Protein AF-N6TQK9-F1 (afdb_monomer)

Nearest PDB structures (foldseek):
  1k7h-assembly1_B  TM=9.172E-01  e=3.861E-05  Pandalus borealis
  1shq-assembly1_A  TM=9.180E-01  e=6.184E-05  Pandalus borealis
  7yiv-assembly1_H  TM=8.194E-01  e=8.528E-04  Homo sapiens
  9fmd-assembly1_B  TM=6.751E-01 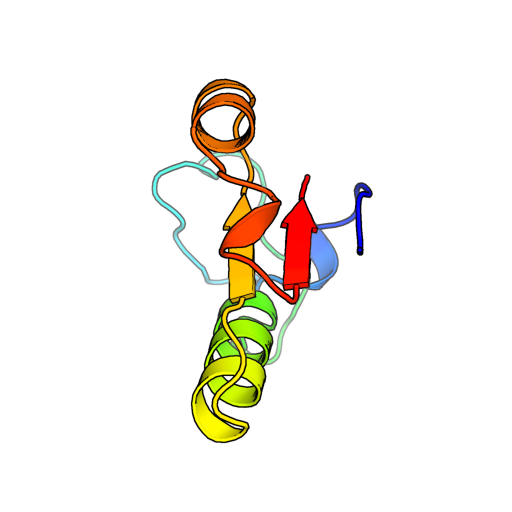 e=8.029E+00  Homo sapiens

Secondary structure (DSSP, 8-state):
-EE-S-GGGTSBTT---TT-TT----BSS---HHHHHHHHHHHTT--EEEE-SHHHHTT--TTT-SEEEE-

pLDDT: mean 74.09, std 10.7, range [50.62, 88.62]

Radius of gyration: 12.85 Å; Cα contacts (8 Å, |Δi|>4): 100; chains: 1; bounding box: 26×25×33 Å

Structure (mmCIF, N/CA/C/O backbone):
data_AF-N6TQK9-F1
#
_entry.id   AF-N6TQK9-F1
#
loop_
_atom_site.group_PDB
_atom_site.id
_atom_site.type_symbol
_atom_site.label_atom_id
_atom_site.label_alt_id
_atom_site.label_comp_id
_atom_site.label_asym_id
_atom_site.label_entity_id
_atom_site.label_seq_id
_atom_site.pdbx_PDB_ins_code
_atom_site.Cartn_x
_atom_site.Cartn_y
_atom_site.Cartn_z
_atom_site.occupancy
_atom_site.B_iso_or_equiv
_atom_site.auth_seq_id
_atom_site.auth_comp_id
_atom_site.auth_asym_id
_atom_site.auth_atom_id
_atom_site.pdbx_PDB_model_num
ATOM 1 N N . VAL A 1 1 ? 0.936 -4.064 9.681 1.00 59.78 1 VAL A N 1
ATOM 2 C CA . VAL A 1 1 ? 1.476 -2.913 8.921 1.00 59.78 1 VAL A CA 1
ATOM 3 C C . VAL A 1 1 ? 2.602 -3.411 8.024 1.00 59.78 1 VAL A C 1
ATOM 5 O O . VAL A 1 1 ? 3.470 -4.114 8.524 1.00 59.78 1 VAL A O 1
ATOM 8 N N . LEU A 1 2 ? 2.549 -3.132 6.718 1.00 64.38 2 LEU A N 1
ATOM 9 C CA . LEU A 1 2 ? 3.605 -3.468 5.752 1.00 64.38 2 LEU A CA 1
ATOM 10 C C . LEU A 1 2 ? 4.204 -2.155 5.248 1.00 64.38 2 LEU A C 1
ATOM 12 O O . LEU A 1 2 ? 3.576 -1.449 4.464 1.00 64.38 2 LEU A O 1
ATOM 16 N N . LEU A 1 3 ? 5.396 -1.822 5.737 1.00 61.03 3 LEU A N 1
ATOM 17 C CA . LEU A 1 3 ? 6.160 -0.650 5.315 1.00 61.03 3 LEU A CA 1
ATOM 18 C C . LEU A 1 3 ? 7.489 -1.148 4.766 1.00 61.03 3 LEU A C 1
ATOM 20 O O . LEU A 1 3 ? 8.249 -1.804 5.478 1.00 61.03 3 LEU A O 1
ATOM 24 N N . GLY A 1 4 ? 7.747 -0.893 3.489 1.00 62.66 4 GLY A N 1
ATOM 25 C CA . GLY A 1 4 ? 8.970 -1.355 2.853 1.00 62.66 4 GLY A CA 1
ATOM 26 C C . GLY A 1 4 ? 9.048 -1.028 1.369 1.00 62.66 4 GLY A C 1
ATOM 27 O O . GLY A 1 4 ? 8.058 -0.730 0.703 1.00 62.66 4 GLY A O 1
ATOM 28 N N . GLY A 1 5 ? 10.266 -1.109 0.833 1.00 65.88 5 GLY A N 1
ATOM 29 C CA . GLY A 1 5 ? 10.518 -0.972 -0.599 1.00 65.88 5 GLY A CA 1
ATOM 30 C C . GLY A 1 5 ? 9.987 -2.155 -1.423 1.00 65.88 5 GLY A C 1
ATOM 31 O O . GLY A 1 5 ? 9.296 -3.0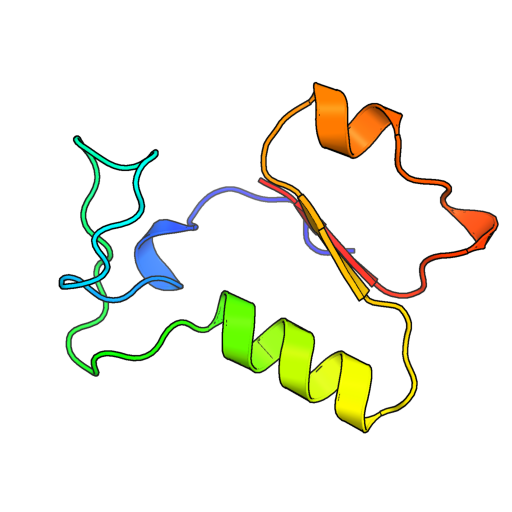43 -0.939 1.00 65.88 5 GLY A O 1
ATOM 32 N N . GLY A 1 6 ? 10.332 -2.202 -2.714 1.00 68.62 6 GLY A N 1
ATOM 33 C CA . GLY A 1 6 ? 10.021 -3.365 -3.563 1.00 68.62 6 GLY A CA 1
ATOM 34 C C . GLY A 1 6 ? 8.696 -3.305 -4.334 1.00 68.62 6 GLY A C 1
ATOM 35 O O . GLY A 1 6 ? 8.360 -4.282 -5.003 1.00 68.62 6 GLY A O 1
ATOM 36 N N . ARG A 1 7 ? 8.011 -2.148 -4.353 1.00 69.69 7 ARG A N 1
ATOM 37 C CA . ARG A 1 7 ? 6.780 -1.866 -5.137 1.00 69.69 7 ARG A CA 1
ATOM 38 C C . ARG A 1 7 ? 6.820 -2.384 -6.584 1.00 69.69 7 ARG A C 1
ATOM 40 O O . ARG A 1 7 ? 5.802 -2.814 -7.112 1.00 69.69 7 ARG A O 1
ATOM 47 N N . ARG A 1 8 ? 7.996 -2.416 -7.223 1.00 69.12 8 ARG A N 1
ATOM 48 C CA . ARG A 1 8 ? 8.165 -2.927 -8.597 1.00 69.12 8 ARG A CA 1
ATOM 49 C C . ARG A 1 8 ? 7.755 -4.400 -8.767 1.00 69.12 8 ARG A C 1
ATOM 51 O O . ARG A 1 8 ? 7.388 -4.782 -9.868 1.00 69.12 8 ARG A O 1
ATOM 58 N N . HIS A 1 9 ? 7.786 -5.222 -7.715 1.00 71.88 9 HIS A N 1
ATOM 59 C CA . HIS A 1 9 ? 7.331 -6.626 -7.767 1.00 71.88 9 HIS A CA 1
ATOM 60 C C . HIS A 1 9 ? 5.805 -6.777 -7.660 1.00 71.88 9 HIS A C 1
ATOM 62 O O . HIS A 1 9 ? 5.262 -7.849 -7.929 1.00 71.88 9 HIS A O 1
ATOM 68 N N . TRP A 1 10 ? 5.117 -5.705 -7.271 1.00 72.44 10 TRP A N 1
ATOM 69 C CA . TRP A 1 10 ? 3.673 -5.672 -7.060 1.00 72.44 10 TRP A CA 1
ATOM 70 C C . TRP A 1 10 ? 2.925 -5.094 -8.262 1.00 72.44 10 TRP A C 1
ATOM 72 O O . TRP A 1 10 ? 1.721 -5.291 -8.380 1.00 72.44 10 TRP A O 1
ATOM 82 N N . LEU A 1 11 ? 3.643 -4.427 -9.169 1.00 72.69 11 LEU A N 1
ATOM 83 C CA . LEU A 1 11 ? 3.092 -3.790 -10.360 1.00 72.69 11 LEU A CA 1
ATOM 84 C C . LEU A 1 11 ? 3.404 -4.591 -11.633 1.00 72.69 11 LEU A C 1
ATOM 86 O O . LEU A 1 11 ? 4.503 -5.154 -11.749 1.00 72.69 11 LEU A O 1
ATOM 90 N N . PRO A 1 12 ? 2.489 -4.605 -12.614 1.00 71.00 12 PRO A N 1
ATOM 91 C CA . PRO A 1 12 ? 2.751 -5.194 -13.912 1.00 71.00 12 PRO A CA 1
ATOM 92 C C . PRO A 1 12 ? 3.619 -4.287 -14.776 1.00 71.00 12 PRO A C 1
ATOM 94 O O . PRO A 1 12 ? 3.626 -3.067 -14.627 1.00 71.00 12 PRO A O 1
ATOM 97 N N . LYS A 1 13 ? 4.352 -4.901 -15.705 1.00 65.19 13 LYS A N 1
ATOM 98 C CA . LYS A 1 13 ? 5.274 -4.211 -16.615 1.00 65.19 13 LYS A CA 1
ATOM 99 C C . LYS A 1 13 ? 4.568 -3.204 -17.525 1.00 65.19 13 LYS A C 1
ATOM 101 O O . LYS A 1 13 ? 5.158 -2.209 -17.916 1.00 65.19 13 LYS A O 1
ATOM 106 N N . VAL A 1 14 ? 3.284 -3.442 -17.795 1.00 60.97 14 VAL A N 1
ATOM 107 C CA . VAL A 1 14 ? 2.436 -2.623 -18.675 1.00 60.97 14 VAL A CA 1
ATOM 108 C C . VAL A 1 14 ? 1.636 -1.553 -17.921 1.00 60.97 14 VAL A C 1
ATOM 110 O O . VAL A 1 14 ? 0.926 -0.777 -18.554 1.00 60.97 14 VAL A O 1
ATOM 113 N N . ALA A 1 15 ? 1.718 -1.484 -16.584 1.00 61.38 15 ALA A N 1
ATOM 114 C CA . ALA A 1 15 ? 1.026 -0.431 -15.845 1.00 61.38 15 ALA A CA 1
ATOM 115 C C . ALA A 1 15 ? 1.660 0.928 -16.165 1.00 61.38 15 ALA A C 1
ATOM 117 O O . ALA A 1 15 ? 2.709 1.280 -15.626 1.00 61.38 15 ALA A O 1
ATOM 118 N N . HIS A 1 16 ? 0.997 1.697 -17.030 1.00 53.34 16 HIS A N 1
ATOM 119 C CA . HIS A 1 16 ? 1.201 3.135 -17.151 1.00 53.34 16 HIS A CA 1
ATOM 120 C C . HIS A 1 16 ? 0.637 3.798 -15.897 1.00 53.34 16 HIS A C 1
ATOM 122 O O . HIS A 1 16 ? -0.491 4.280 -15.867 1.00 53.34 16 HIS A O 1
ATOM 128 N N . ASP A 1 17 ? 1.415 3.764 -14.823 1.00 54.78 17 ASP A N 1
ATOM 129 C CA . ASP A 1 17 ? 1.157 4.620 -13.678 1.00 54.78 17 ASP A CA 1
ATOM 130 C C . ASP A 1 1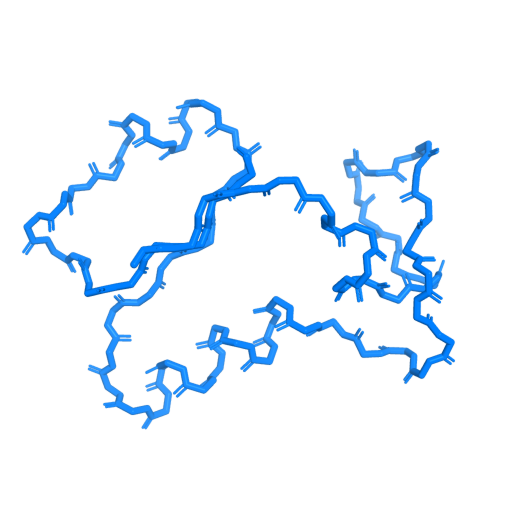7 ? 1.632 6.038 -14.063 1.00 54.78 17 ASP A C 1
ATOM 132 O O . ASP A 1 17 ? 2.810 6.203 -14.409 1.00 54.78 17 ASP A O 1
ATOM 136 N N . PRO A 1 18 ? 0.758 7.065 -14.021 1.00 53.25 18 PRO A N 1
ATOM 137 C CA . PRO A 1 18 ? 1.102 8.452 -14.356 1.00 53.25 18 PRO A CA 1
ATOM 138 C C . PRO A 1 18 ? 2.315 8.994 -13.583 1.00 53.2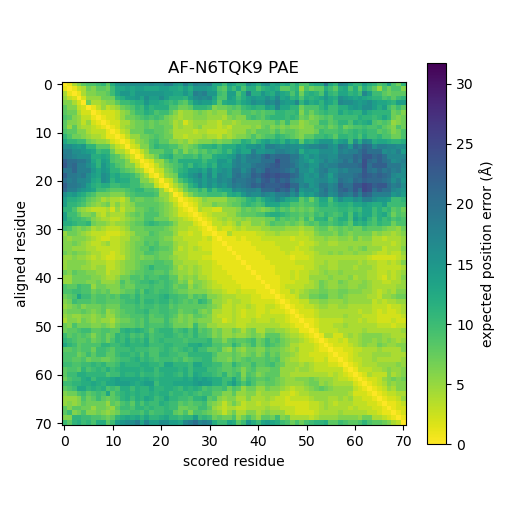5 18 PRO A C 1
ATOM 140 O O . PRO A 1 18 ? 2.916 9.989 -13.982 1.00 53.25 18 PRO A O 1
ATOM 143 N N . GLN A 1 19 ? 2.678 8.350 -12.471 1.00 53.25 19 GLN A N 1
ATOM 144 C CA . GLN A 1 19 ? 3.767 8.745 -11.583 1.00 53.25 19 GLN A CA 1
ATOM 145 C C . GLN A 1 19 ? 5.013 7.848 -11.693 1.00 53.25 19 GLN A C 1
ATOM 147 O O . GLN A 1 19 ? 6.039 8.149 -11.080 1.00 53.25 19 GLN A O 1
ATOM 152 N N . LEU A 1 20 ? 4.967 6.761 -12.476 1.00 54.03 20 LEU A N 1
ATOM 153 C CA . LEU A 1 20 ? 6.106 5.872 -12.749 1.00 54.03 20 LEU A CA 1
ATOM 154 C C . LEU A 1 20 ? 6.539 5.967 -14.215 1.00 54.03 20 LEU A C 1
ATOM 156 O O . LEU A 1 20 ? 6.778 4.962 -14.873 1.00 54.03 20 LEU A O 1
ATOM 160 N N . THR A 1 21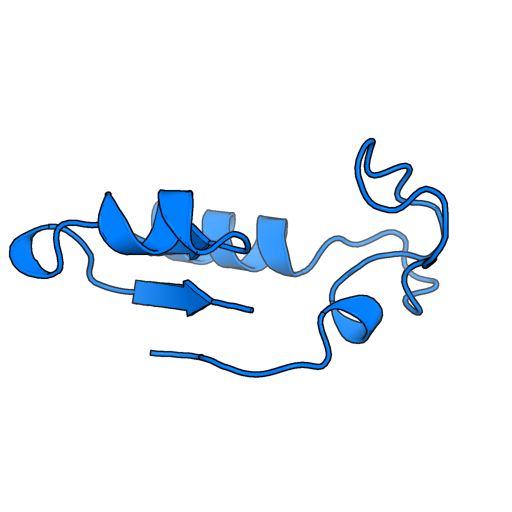 ? 6.763 7.181 -14.711 1.00 52.44 21 THR A N 1
ATOM 161 C CA . THR A 1 21 ? 7.366 7.405 -16.039 1.00 52.44 21 THR A CA 1
ATOM 162 C C . THR A 1 21 ? 8.778 6.814 -16.192 1.00 52.44 21 THR A C 1
ATOM 164 O O . THR A 1 21 ? 9.281 6.723 -17.305 1.00 52.44 21 THR A O 1
ATOM 167 N N . LYS A 1 22 ? 9.437 6.396 -15.096 1.00 50.62 22 LYS A N 1
ATOM 168 C CA . LYS A 1 22 ? 10.811 5.848 -15.097 1.00 50.62 22 LYS A CA 1
ATOM 169 C C . LYS A 1 22 ? 10.967 4.420 -14.565 1.00 50.62 22 LYS A C 1
ATOM 171 O O . LYS A 1 22 ? 12.081 3.901 -14.592 1.00 50.62 22 LYS A O 1
ATOM 176 N N . GLN A 1 23 ? 9.934 3.797 -13.997 1.00 54.62 23 GLN A N 1
ATOM 177 C CA . GLN A 1 23 ? 10.091 2.494 -13.336 1.00 54.62 23 GLN A CA 1
ATOM 178 C C . GLN A 1 23 ? 8.919 1.574 -13.660 1.00 54.62 23 GLN A C 1
ATOM 180 O O . GLN A 1 23 ? 7.908 1.574 -12.965 1.00 54.62 23 GLN A O 1
ATOM 185 N N . GLU A 1 24 ? 9.103 0.759 -14.692 1.00 63.12 24 GLU A N 1
ATOM 186 C CA . GLU A 1 24 ? 8.171 -0.307 -15.044 1.00 63.12 24 GLU A CA 1
ATOM 187 C C . GLU A 1 24 ? 8.057 -1.333 -13.904 1.00 63.12 24 GLU A C 1
ATOM 189 O O . GLU A 1 24 ? 9.030 -1.649 -13.198 1.00 63.12 24 GLU A O 1
ATOM 194 N N . GLY A 1 25 ? 6.849 -1.867 -13.721 1.00 66.44 25 GLY A N 1
ATOM 195 C CA . GLY A 1 25 ? 6.636 -3.047 -12.894 1.00 66.44 25 GLY A CA 1
ATOM 196 C C . GLY A 1 25 ? 7.378 -4.264 -13.459 1.00 66.44 25 GLY A C 1
ATOM 197 O O . GLY A 1 25 ? 7.740 -4.311 -14.630 1.00 66.44 25 GLY A O 1
ATOM 198 N N . ARG A 1 26 ? 7.640 -5.275 -12.630 1.00 70.31 26 ARG A N 1
ATOM 199 C CA . ARG A 1 26 ? 8.322 -6.505 -13.073 1.00 70.31 26 ARG A CA 1
ATOM 200 C C . ARG A 1 26 ? 7.363 -7.636 -13.417 1.00 70.31 26 ARG A C 1
ATOM 202 O O . ARG A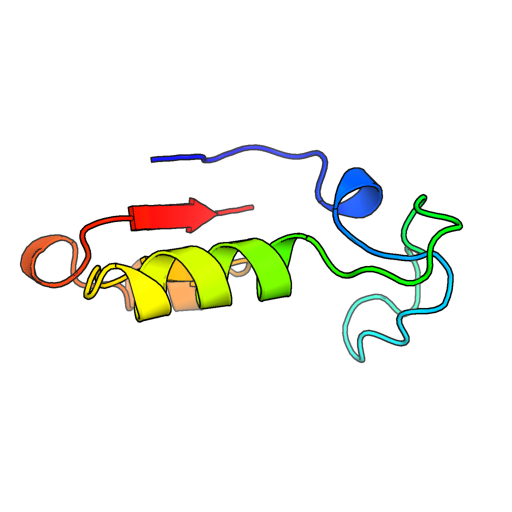 1 26 ? 7.814 -8.651 -13.943 1.00 70.31 26 ARG A O 1
ATOM 209 N N . ARG A 1 27 ? 6.069 -7.512 -13.104 1.00 73.31 27 ARG A N 1
ATOM 210 C CA . ARG A 1 27 ? 5.138 -8.621 -13.328 1.00 73.31 27 ARG A CA 1
ATOM 211 C C . ARG A 1 27 ? 4.746 -8.711 -14.799 1.00 73.31 27 ARG A C 1
ATOM 213 O O . ARG A 1 27 ? 4.353 -7.718 -15.408 1.00 73.31 27 ARG A O 1
ATOM 220 N N . LEU A 1 28 ? 4.842 -9.913 -15.353 1.00 76.31 28 LEU A N 1
ATOM 221 C CA . LEU A 1 28 ? 4.467 -10.218 -16.737 1.00 76.31 28 LEU A CA 1
ATOM 222 C C . LEU A 1 28 ? 3.001 -10.655 -16.866 1.00 76.31 28 LEU A C 1
ATOM 224 O O . LEU A 1 28 ? 2.496 -10.778 -17.972 1.00 76.31 28 LEU A O 1
ATOM 228 N N . ASP A 1 29 ? 2.314 -10.867 -15.743 1.00 76.69 29 ASP A N 1
ATOM 229 C CA . ASP A 1 29 ? 0.940 -11.374 -15.690 1.00 76.69 29 ASP A CA 1
ATOM 230 C C . ASP A 1 29 ? -0.134 -10.280 -15.792 1.00 76.69 29 ASP A C 1
ATOM 232 O O . ASP A 1 29 ? -1.320 -10.566 -15.657 1.00 76.69 29 ASP A O 1
ATOM 236 N N . GLY A 1 30 ? 0.263 -9.018 -15.986 1.00 72.06 30 GLY A N 1
ATOM 237 C CA . GLY A 1 30 ? -0.669 -7.895 -16.112 1.00 72.06 30 GLY A CA 1
ATOM 238 C C . GLY A 1 30 ? -1.406 -7.524 -14.820 1.00 72.06 30 GLY A C 1
ATOM 239 O O . GLY A 1 30 ? -2.246 -6.628 -14.846 1.00 72.06 30 GLY A O 1
ATOM 240 N N . ARG A 1 31 ? -1.102 -8.162 -13.681 1.00 75.88 31 ARG A N 1
ATOM 241 C CA . ARG A 1 31 ? -1.831 -7.944 -12.425 1.00 75.88 31 ARG A CA 1
ATOM 242 C C . ARG A 1 31 ? -1.184 -6.877 -11.559 1.00 75.88 31 ARG A C 1
ATOM 244 O O . ARG A 1 31 ? 0.028 -6.890 -11.349 1.00 75.88 31 ARG A O 1
ATOM 251 N N . ASN A 1 32 ? -2.011 -6.004 -10.990 1.00 81.44 32 ASN A N 1
ATOM 252 C CA . ASN A 1 32 ? -1.612 -5.084 -9.933 1.00 81.44 32 ASN A CA 1
ATOM 253 C C . ASN A 1 32 ? -1.974 -5.677 -8.566 1.00 81.44 32 ASN A C 1
ATOM 255 O O . ASN A 1 32 ? -3.135 -5.686 -8.161 1.00 81.44 32 ASN A O 1
ATOM 259 N N . LEU A 1 33 ? -0.968 -6.158 -7.835 1.00 82.38 33 LEU A N 1
ATOM 260 C CA . LEU A 1 33 ? -1.179 -6.761 -6.519 1.00 82.38 33 LEU A CA 1
ATOM 261 C C . LEU A 1 33 ? -1.605 -5.753 -5.449 1.00 82.38 33 LEU A C 1
ATOM 263 O O . LEU A 1 33 ? -2.154 -6.153 -4.427 1.00 82.38 33 LEU A O 1
ATOM 267 N N . ILE A 1 34 ? -1.345 -4.462 -5.660 1.00 81.19 34 ILE A N 1
ATOM 268 C CA . ILE A 1 34 ? -1.796 -3.408 -4.746 1.00 81.19 34 ILE A CA 1
ATOM 269 C C . ILE A 1 34 ? -3.320 -3.303 -4.823 1.00 81.19 34 ILE A C 1
ATOM 271 O O . ILE A 1 34 ? -3.989 -3.291 -3.791 1.00 81.19 34 ILE A O 1
ATOM 275 N N . ASP A 1 35 ? -3.868 -3.321 -6.038 1.00 82.75 35 ASP A N 1
ATOM 276 C CA . ASP A 1 35 ? -5.315 -3.300 -6.257 1.00 82.75 35 ASP A CA 1
ATOM 277 C C . ASP A 1 35 ? -5.970 -4.582 -5.737 1.00 82.75 35 ASP A C 1
ATOM 279 O O . ASP A 1 35 ? -7.012 -4.523 -5.080 1.00 82.75 35 ASP A O 1
ATOM 283 N N . ASP A 1 36 ? -5.340 -5.738 -5.973 1.00 85.12 36 ASP A N 1
ATOM 284 C CA . ASP A 1 36 ? -5.810 -7.022 -5.443 1.00 85.12 36 ASP A CA 1
ATOM 285 C C . ASP A 1 36 ? -5.839 -7.015 -3.907 1.00 85.12 36 ASP A C 1
ATOM 287 O O . ASP A 1 36 ? -6.810 -7.474 -3.302 1.00 85.12 36 ASP A O 1
ATOM 291 N N . TRP A 1 37 ? -4.811 -6.453 -3.267 1.00 85.12 37 TRP A N 1
ATOM 292 C CA . TRP A 1 37 ? -4.743 -6.326 -1.813 1.00 85.12 37 TRP A CA 1
ATOM 293 C C . TRP A 1 37 ? -5.836 -5.400 -1.274 1.00 85.12 37 TRP A C 1
ATOM 295 O O . TRP A 1 37 ? -6.576 -5.795 -0.374 1.00 85.12 37 TRP A O 1
ATOM 305 N N . MET A 1 38 ? -6.009 -4.212 -1.861 1.00 84.81 38 MET A N 1
ATOM 306 C CA . MET A 1 38 ? -7.080 -3.281 -1.479 1.00 84.81 38 MET A CA 1
ATOM 307 C C . MET A 1 38 ? -8.464 -3.929 -1.632 1.00 84.81 38 MET A C 1
ATOM 309 O O . MET A 1 38 ? -9.328 -3.791 -0.762 1.00 84.81 38 MET A O 1
ATOM 313 N N . ARG A 1 39 ? -8.673 -4.689 -2.715 1.00 86.38 39 ARG A N 1
ATOM 314 C CA . ARG A 1 39 ? -9.924 -5.411 -2.975 1.00 86.38 39 ARG A CA 1
ATOM 315 C C . ARG A 1 39 ? -10.175 -6.523 -1.955 1.00 86.38 39 ARG A C 1
ATOM 317 O O . ARG A 1 39 ? -11.305 -6.648 -1.489 1.00 86.38 39 ARG A O 1
ATOM 324 N N . ASP A 1 40 ? -9.158 -7.306 -1.593 1.00 87.62 40 ASP A N 1
ATOM 325 C CA . ASP A 1 40 ? -9.261 -8.339 -0.550 1.00 87.62 40 ASP A CA 1
ATOM 326 C C . ASP A 1 40 ? -9.647 -7.731 0.804 1.00 87.62 40 ASP A C 1
ATOM 328 O O . ASP A 1 40 ? -10.563 -8.226 1.460 1.00 87.62 40 ASP A O 1
ATOM 332 N N . LYS A 1 41 ? -9.019 -6.616 1.197 1.00 86.62 41 LYS A N 1
ATOM 333 C CA . LYS A 1 41 ? -9.330 -5.937 2.464 1.00 86.62 41 LYS A CA 1
ATOM 334 C C . LYS A 1 41 ? -10.738 -5.364 2.486 1.00 86.62 41 LYS A C 1
ATOM 336 O O . LYS A 1 41 ? -11.489 -5.656 3.416 1.00 86.62 41 LYS A O 1
ATOM 341 N N . LYS A 1 42 ? -11.147 -4.690 1.409 1.00 86.69 42 LYS A N 1
ATOM 342 C CA . LYS A 1 42 ? -12.522 -4.207 1.253 1.00 86.69 42 LYS A CA 1
ATOM 343 C C . LYS A 1 42 ? -13.539 -5.350 1.309 1.00 86.69 42 LYS A C 1
ATOM 345 O O . LYS A 1 42 ? -14.572 -5.216 1.955 1.00 86.69 42 LYS A O 1
ATOM 350 N N . LYS A 1 43 ? -13.246 -6.495 0.679 1.00 88.62 43 LYS A N 1
ATOM 351 C CA . LYS A 1 43 ? -14.123 -7.680 0.701 1.00 88.62 43 LYS A CA 1
ATOM 352 C C . LYS A 1 43 ? -14.292 -8.262 2.108 1.00 88.62 43 LYS A C 1
ATOM 354 O O . LYS A 1 43 ? -15.346 -8.805 2.415 1.00 88.62 43 LYS A O 1
ATOM 359 N N . ARG A 1 44 ? -13.271 -8.145 2.956 1.00 87.69 44 ARG A N 1
ATOM 360 C CA . ARG A 1 44 ? -13.307 -8.574 4.362 1.00 87.69 44 ARG A CA 1
ATOM 361 C C . ARG A 1 44 ? -13.934 -7.535 5.299 1.00 87.69 44 ARG A C 1
ATOM 363 O O . ARG A 1 44 ? -13.996 -7.794 6.493 1.00 87.69 44 ARG A O 1
ATOM 370 N N . GLY A 1 45 ? -14.373 -6.384 4.781 1.00 87.38 45 GLY A N 1
ATOM 371 C CA . GLY A 1 45 ? -14.899 -5.282 5.591 1.00 87.38 45 GLY A CA 1
ATOM 372 C C . GLY A 1 45 ? -13.831 -4.568 6.423 1.00 87.38 45 GLY A C 1
ATOM 373 O O . GLY A 1 45 ? -14.164 -3.967 7.434 1.00 87.38 45 GLY A O 1
ATOM 374 N N . LEU A 1 46 ? -12.559 -4.665 6.022 1.00 87.19 46 LEU A N 1
ATOM 375 C CA . LEU A 1 46 ? -11.425 -4.060 6.722 1.00 87.19 46 LEU A CA 1
ATOM 376 C C . LEU A 1 46 ? -11.043 -2.742 6.049 1.00 87.19 46 LEU A C 1
ATOM 378 O O . LEU A 1 46 ? -10.910 -2.691 4.819 1.00 87.19 46 LEU A O 1
ATOM 382 N N . ASN A 1 47 ? -10.797 -1.707 6.849 1.00 83.06 47 ASN A N 1
ATOM 383 C CA . ASN A 1 47 ? -10.310 -0.429 6.350 1.00 83.06 47 ASN A CA 1
ATOM 384 C C . ASN A 1 47 ? -8.814 -0.535 6.072 1.00 83.06 47 ASN A C 1
ATOM 386 O O . ASN A 1 47 ? -7.982 -0.579 6.981 1.00 83.06 47 ASN A O 1
ATOM 390 N N . ALA A 1 48 ? -8.475 -0.604 4.789 1.00 85.75 48 ALA A N 1
ATOM 391 C CA . ALA A 1 48 ? -7.102 -0.657 4.330 1.00 85.75 48 ALA A CA 1
ATOM 392 C C . ALA A 1 48 ? -6.774 0.538 3.448 1.00 85.75 48 ALA A C 1
ATOM 394 O O . ALA A 1 48 ? -7.547 0.868 2.550 1.00 85.75 48 ALA A O 1
ATOM 395 N N . GLU A 1 49 ? -5.604 1.129 3.665 1.00 83.81 49 GLU A N 1
ATOM 396 C CA . GLU A 1 49 ? -5.080 2.193 2.821 1.00 83.81 49 GLU A CA 1
ATOM 397 C C . GLU A 1 49 ? -3.714 1.849 2.240 1.00 83.81 49 GLU A C 1
ATOM 399 O O . GLU A 1 49 ? -2.852 1.237 2.881 1.00 83.81 49 GLU A O 1
ATOM 404 N N . TYR A 1 50 ? -3.528 2.278 0.992 1.00 81.94 50 TYR A N 1
ATOM 405 C CA . TYR A 1 50 ? -2.255 2.231 0.299 1.00 81.94 50 TYR A CA 1
ATOM 406 C C . TYR A 1 50 ? -1.682 3.638 0.172 1.00 81.94 50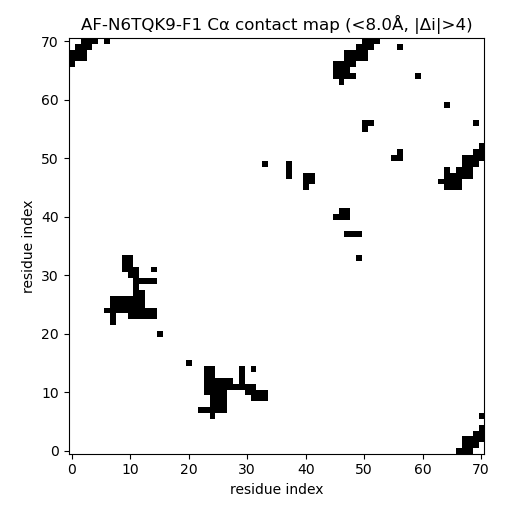 TYR A C 1
ATOM 408 O O . TYR A 1 50 ? -2.256 4.505 -0.489 1.00 81.94 50 TYR A O 1
ATOM 416 N N . VAL A 1 51 ? -0.508 3.846 0.760 1.00 81.50 51 VAL A N 1
ATOM 417 C CA . VAL A 1 51 ? 0.176 5.133 0.765 1.00 81.50 51 VAL A CA 1
ATOM 418 C C . VAL A 1 51 ? 1.573 5.009 0.189 1.00 81.50 51 VAL A C 1
ATOM 420 O O . VAL A 1 51 ? 2.316 4.068 0.431 1.00 81.50 51 VAL A O 1
ATOM 423 N N . TRP A 1 52 ? 1.949 5.993 -0.615 1.00 74.12 52 TRP A N 1
ATOM 424 C CA . TRP A 1 52 ? 3.231 5.995 -1.315 1.00 74.12 52 TRP A CA 1
ATOM 425 C C . TRP A 1 52 ? 3.945 7.350 -1.259 1.00 74.12 52 TRP A C 1
ATOM 427 O O . TRP A 1 52 ? 5.046 7.480 -1.792 1.00 74.12 52 TRP A O 1
ATOM 437 N N . SER A 1 53 ? 3.322 8.351 -0.631 1.00 72.44 53 SER A N 1
ATOM 438 C CA . SER A 1 53 ? 3.852 9.701 -0.456 1.00 72.44 53 SER A CA 1
ATOM 439 C C . SER A 1 53 ? 3.788 10.089 1.015 1.00 72.44 53 SER A C 1
ATOM 441 O O . SER A 1 53 ? 2.787 9.820 1.682 1.00 72.44 53 SER A O 1
ATOM 443 N N . LYS A 1 54 ? 4.826 10.777 1.502 1.00 73.50 54 LYS A N 1
ATOM 444 C CA . LYS A 1 54 ? 4.905 11.268 2.884 1.00 73.50 54 LYS A CA 1
ATOM 445 C C . LYS A 1 54 ? 3.692 12.130 3.258 1.00 73.50 54 LYS A C 1
ATOM 447 O O . LYS A 1 54 ? 3.126 11.948 4.325 1.00 73.50 54 LYS A O 1
ATOM 452 N N . GLY A 1 55 ? 3.226 12.982 2.342 1.00 79.19 55 GLY A N 1
ATOM 453 C CA . GLY A 1 55 ? 2.053 13.830 2.586 1.00 79.19 55 GLY A CA 1
ATOM 454 C C . GLY A 1 55 ? 0.732 13.058 2.689 1.00 79.19 55 GLY A C 1
ATOM 455 O O . GLY A 1 55 ? -0.199 13.530 3.329 1.00 79.19 55 GLY A O 1
ATOM 456 N N . ASN A 1 56 ? 0.640 11.868 2.090 1.00 74.69 56 ASN A N 1
ATOM 457 C CA . ASN A 1 56 ? -0.519 10.990 2.271 1.00 74.69 56 ASN A CA 1
ATOM 458 C C . ASN A 1 56 ? -0.397 10.190 3.575 1.00 74.69 56 ASN A C 1
ATOM 460 O O . ASN A 1 56 ? -1.406 9.930 4.217 1.00 74.69 56 ASN A O 1
ATOM 464 N N . LEU A 1 57 ? 0.830 9.862 3.996 1.00 78.38 57 LEU A N 1
ATOM 465 C CA . LEU A 1 57 ? 1.085 9.182 5.267 1.00 78.38 57 LEU A CA 1
ATOM 466 C C . LEU A 1 57 ? 0.699 10.057 6.461 1.00 78.38 57 LEU A C 1
ATOM 468 O O . LEU A 1 57 ? 0.089 9.570 7.401 1.00 78.38 57 LEU A O 1
ATOM 472 N N . GLU A 1 58 ? 1.008 11.351 6.406 1.00 80.19 58 GLU A N 1
ATOM 473 C CA . GLU A 1 58 ? 0.665 12.308 7.467 1.00 80.19 58 GLU A CA 1
ATOM 474 C C . GLU A 1 58 ? -0.845 12.567 7.587 1.00 80.19 58 GLU A C 1
ATOM 476 O O . GLU A 1 58 ? -1.319 12.971 8.644 1.00 80.19 58 GLU A O 1
ATOM 481 N N . LYS A 1 59 ? -1.615 12.318 6.520 1.00 81.94 59 LYS A N 1
ATOM 482 C CA . LYS A 1 59 ? -3.080 12.468 6.518 1.00 81.94 59 LYS A CA 1
ATOM 483 C C . LYS A 1 59 ? -3.816 11.246 7.055 1.00 81.94 59 LYS A C 1
ATOM 485 O O . LYS A 1 59 ? -5.016 11.333 7.308 1.00 81.94 59 LYS A O 1
ATOM 490 N N . ILE A 1 60 ? -3.123 10.121 7.215 1.00 81.50 60 ILE A N 1
ATOM 491 C CA . ILE A 1 60 ? -3.725 8.915 7.766 1.00 81.50 60 ILE A CA 1
ATOM 492 C C . ILE A 1 60 ? -4.052 9.136 9.235 1.00 81.50 60 ILE A C 1
ATOM 494 O O . ILE A 1 60 ? -3.209 9.561 10.022 1.00 81.50 60 ILE A O 1
ATOM 498 N N . LYS A 1 61 ? -5.268 8.749 9.612 1.00 83.38 61 LYS A N 1
ATOM 499 C CA . LYS A 1 61 ? -5.672 8.599 11.005 1.00 83.38 61 LYS A CA 1
ATOM 500 C C . LYS A 1 61 ? -5.505 7.135 11.419 1.00 83.38 61 LYS A C 1
ATOM 502 O O . LYS A 1 61 ? -6.312 6.302 11.012 1.00 83.38 61 LYS A O 1
ATOM 507 N N . PRO A 1 62 ? -4.512 6.794 12.258 1.00 77.25 62 PRO A N 1
ATOM 50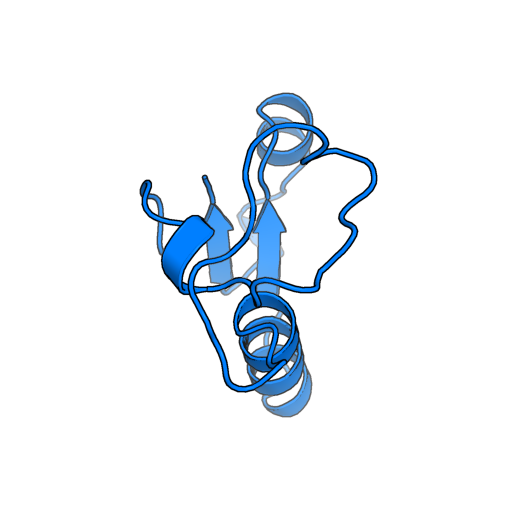8 C CA . PRO A 1 62 ? -4.264 5.405 12.649 1.00 77.25 62 PRO A CA 1
ATOM 509 C C . PRO A 1 62 ? -5.437 4.750 13.389 1.00 77.25 62 PRO A C 1
ATOM 511 O O . PRO A 1 62 ? -5.547 3.534 13.395 1.00 77.25 62 PRO A O 1
ATOM 514 N N . ALA A 1 63 ? -6.313 5.551 14.005 1.00 80.75 63 ALA A N 1
ATOM 515 C CA . ALA A 1 63 ? -7.489 5.069 14.727 1.00 80.75 63 ALA A CA 1
ATOM 516 C C . ALA A 1 63 ? -8.627 4.574 13.812 1.00 80.75 63 ALA A C 1
ATOM 518 O O . ALA A 1 63 ? -9.521 3.885 14.288 1.00 80.75 63 ALA A O 1
ATOM 519 N N . GLU A 1 64 ? -8.614 4.932 12.523 1.00 82.19 64 GLU A N 1
ATOM 520 C CA . GLU A 1 64 ? -9.679 4.601 11.561 1.00 82.19 64 GLU A CA 1
ATOM 521 C C . GLU A 1 64 ? -9.246 3.513 10.550 1.00 82.19 64 GLU A C 1
ATOM 523 O O . GLU A 1 64 ? -10.065 3.061 9.744 1.00 82.19 64 GLU A O 1
ATOM 528 N N . ILE A 1 65 ? -7.971 3.090 10.580 1.00 83.38 65 ILE A N 1
ATOM 529 C CA . ILE A 1 65 ? -7.359 2.202 9.578 1.00 83.38 65 ILE A CA 1
ATOM 530 C C . ILE A 1 65 ? -6.815 0.927 10.226 1.00 83.38 65 ILE A C 1
ATOM 532 O O . ILE A 1 65 ? -5.904 0.967 11.050 1.00 83.38 65 ILE A O 1
ATOM 536 N N . ASP A 1 66 ? -7.298 -0.220 9.753 1.00 80.19 66 ASP A N 1
ATOM 537 C CA . ASP A 1 66 ? -6.875 -1.548 10.206 1.00 80.19 66 ASP A CA 1
ATOM 538 C C . ASP A 1 66 ? -5.572 -2.002 9.527 1.00 80.19 66 ASP A C 1
ATOM 540 O O . ASP A 1 66 ? -4.736 -2.696 10.115 1.00 80.19 66 ASP A O 1
ATOM 544 N N . TYR A 1 67 ? -5.381 -1.62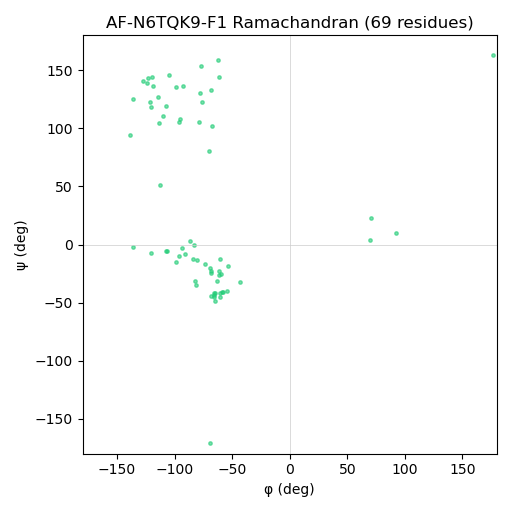7 8.255 1.00 82.31 67 TYR A N 1
ATOM 545 C CA . TYR A 1 67 ? -4.227 -2.041 7.460 1.00 82.31 67 TYR A CA 1
ATOM 546 C C . TYR A 1 67 ? -3.629 -0.895 6.652 1.00 82.31 67 TYR A C 1
ATOM 548 O O . TYR A 1 67 ? -4.276 -0.303 5.798 1.00 82.31 67 TYR A O 1
ATOM 556 N N . LEU A 1 68 ? -2.332 -0.668 6.840 1.00 82.69 68 LEU A N 1
ATOM 557 C CA . LEU A 1 68 ? -1.560 0.268 6.035 1.00 82.69 68 LEU A CA 1
ATOM 558 C C . LEU A 1 68 ? -0.499 -0.473 5.219 1.00 82.69 68 LEU A C 1
ATOM 560 O O . LEU A 1 68 ? 0.307 -1.231 5.781 1.00 82.69 68 LEU A O 1
ATOM 564 N N . LEU A 1 69 ? -0.507 -0.228 3.910 1.00 79.62 69 LEU A N 1
ATOM 565 C CA . LEU A 1 69 ? 0.550 -0.609 2.982 1.00 79.62 69 LEU A CA 1
ATOM 566 C C . LEU A 1 69 ? 1.272 0.664 2.527 1.00 79.62 69 LEU A C 1
ATOM 568 O O . LEU A 1 69 ? 0.698 1.482 1.813 1.00 79.62 69 LEU A O 1
ATOM 572 N N . GLY A 1 70 ? 2.518 0.836 2.966 1.00 75.50 70 GLY A N 1
ATOM 573 C CA . GLY A 1 70 ? 3.315 2.038 2.720 1.00 75.50 70 GLY A CA 1
ATOM 574 C C . GLY A 1 70 ? 4.603 1.759 1.947 1.00 75.50 70 GLY A C 1
ATOM 575 O O . GLY A 1 70 ? 5.241 0.725 2.161 1.00 75.50 70 GLY A O 1
ATOM 576 N N . LYS A 1 71 ? 4.987 2.692 1.071 1.00 62.66 71 LYS A N 1
ATOM 577 C CA . LYS A 1 71 ? 6.334 2.777 0.482 1.00 62.66 71 LYS A CA 1
ATOM 578 C C . LYS A 1 71 ? 7.204 3.745 1.276 1.00 62.66 71 LYS A C 1
ATOM 580 O O . LYS A 1 71 ? 6.701 4.851 1.567 1.00 62.66 71 LYS A O 1
#

Mean predicted aligned error: 8.04 Å

Organism: Dendroctonus ponderosae (NCBI:txid77166)

InterPro domains:
  IPR001952 Alkaline phosphatase [PF00245] (1-70)
  IPR001952 Alkaline phosphatase [PTHR11596] (1-70)
  IPR017850 Alkaline-phosphatase-like, core domain superfamily [G3DSA:3.40.720.10] (1-71)
  IPR017850 Alkaline-phosphatase-like, core domain superfamily [SSF53649] (1-70)

Foldseek 3Di:
DAADDDLLQQAAQPDPDVPPPPHGRPDPPRDRNVVVVCVVCVVVVFAEDEEEDPVVVVVDDPVRHPYYHYD

Sequence (71 aa):
VLLGGGRRHWLPKVAHDPQLTKQEGRRLDGRNLIDDWMRDKKKRGLNAEYVWSKGNLEKIKPAEIDYLLGK

Solvent-accessible surface area (backbone atoms only — not comparable to full-atom values): 4262 Å² total; per-residue (Å²): 121,50,75,49,81,67,64,44,73,38,26,10,47,79,58,83,45,94,87,40,88,86,58,62,20,69,28,88,80,70,50,49,50,63,59,52,48,49,50,53,32,52,73,71,73,41,44,59,47,81,36,72,45,71,76,55,54,73,68,58,56,75,92,75,46,81,36,48,40,35,91